Protein AF-A0A443RY17-F1 (afdb_monomer_lite)

pLDDT: mean 75.18, std 18.62, range [28.69, 94.94]

Organism: NCBI:txid299467

Foldseek 3Di:
DDDDDPVNVVVPDDDDDDDDDDDKDKDKDKDKLVNQCPPPVRVLLSDQPNFPCVVVVDGRKHWPIKIWIWIWTQDPVGIDIDIDIDIHIDHPDPPDPPCPDDDDDDDDDDDDD

Sequence (113 aa):
MTHATVHDVMKKMEEKVIPISIPKLKIFSNKKMDSFKHDSDHSWITSQNASFEGITGGPKFHFSNIQIVTSLTIDETGVKFTAVSAAGSGRSNAEGFNADHLTNFCATVVILW

Secondary structure (DSSP, 8-state):
-----HHHHHTTPPP------PPPEEEEEEEEHHHHHT-TTTGGGGSTT---HHHHSSTTEEEEEEEEEEEEEEETTEEEEEEEEEEEEEETT-------S------------

Radius of gyration: 22.69 Å; chains: 1; bounding box: 66×27×49 Å

InterPro domains:
  IPR036186 Serpin superfamily [SSF56574] (1-101)
  IPR042178 Serpin superfamily, domain 1 [G3DSA:3.30.497.10] (24-75)
  IPR042185 Serpin superfamily, domain 2 [G3DSA:2.30.39.10] (2-101)

Structure (mmCIF, N/CA/C/O backbone):
data_AF-A0A443RY17-F1
#
_entry.id   AF-A0A443RY17-F1
#
loop_
_atom_site.group_PDB
_atom_site.id
_atom_site.type_symbol
_atom_site.label_atom_id
_atom_site.label_alt_id
_atom_site.label_comp_id
_atom_site.label_asym_id
_atom_site.label_entity_id
_atom_site.label_seq_id
_atom_site.pdbx_PDB_ins_code
_atom_site.Cartn_x
_atom_site.Cartn_y
_atom_site.Cartn_z
_atom_site.occupancy
_atom_site.B_iso_or_equiv
_atom_site.auth_seq_id
_atom_site.auth_comp_id
_atom_site.auth_asym_id
_atom_site.auth_atom_id
_atom_site.pdbx_PDB_model_num
ATOM 1 N N . MET A 1 1 ? 26.675 5.321 8.598 1.00 42.91 1 MET A N 1
ATOM 2 C CA . MET A 1 1 ? 26.363 5.026 7.183 1.00 42.91 1 MET A CA 1
ATOM 3 C C . MET A 1 1 ? 25.817 6.293 6.554 1.00 42.91 1 MET A C 1
ATOM 5 O O . MET A 1 1 ? 24.861 6.844 7.078 1.00 42.91 1 MET A O 1
ATOM 9 N N . THR A 1 2 ? 26.458 6.810 5.511 1.00 53.06 2 THR A N 1
ATOM 10 C CA . THR A 1 2 ? 25.975 7.972 4.754 1.00 53.06 2 THR A CA 1
ATOM 11 C C . THR A 1 2 ? 24.818 7.527 3.861 1.00 53.06 2 THR A C 1
ATOM 13 O O . THR A 1 2 ? 25.010 6.739 2.939 1.00 53.06 2 THR A O 1
ATOM 16 N N . HIS A 1 3 ? 23.601 7.985 4.156 1.00 61.09 3 HIS A N 1
ATOM 17 C CA . HIS A 1 3 ? 22.442 7.731 3.302 1.00 61.09 3 HIS A CA 1
ATOM 18 C C . HIS A 1 3 ? 22.575 8.577 2.032 1.00 61.09 3 HIS A C 1
ATOM 20 O O . HIS A 1 3 ? 22.345 9.782 2.063 1.00 61.09 3 HIS A O 1
ATOM 26 N N . ALA A 1 4 ? 22.979 7.959 0.921 1.00 73.50 4 ALA A N 1
ATOM 27 C CA . ALA A 1 4 ? 22.832 8.580 -0.389 1.00 73.50 4 ALA A CA 1
ATOM 28 C C . ALA A 1 4 ? 21.342 8.588 -0.745 1.00 73.50 4 ALA A C 1
ATOM 30 O O . ALA A 1 4 ? 20.682 7.548 -0.675 1.00 73.50 4 ALA A O 1
ATOM 31 N N . THR A 1 5 ? 20.800 9.749 -1.101 1.00 83.56 5 THR A N 1
ATOM 32 C CA . THR A 1 5 ? 19.415 9.812 -1.570 1.00 83.56 5 THR A CA 1
ATOM 33 C C . THR A 1 5 ? 19.333 9.235 -2.984 1.00 83.56 5 THR A C 1
ATOM 35 O O . THR A 1 5 ? 20.304 9.285 -3.741 1.00 83.56 5 THR A O 1
ATOM 38 N N . VAL A 1 6 ? 18.169 8.701 -3.372 1.00 82.69 6 VAL A N 1
ATOM 39 C CA . VAL A 1 6 ? 17.931 8.234 -4.755 1.00 82.69 6 VAL A CA 1
ATOM 40 C C . VAL A 1 6 ? 18.281 9.334 -5.765 1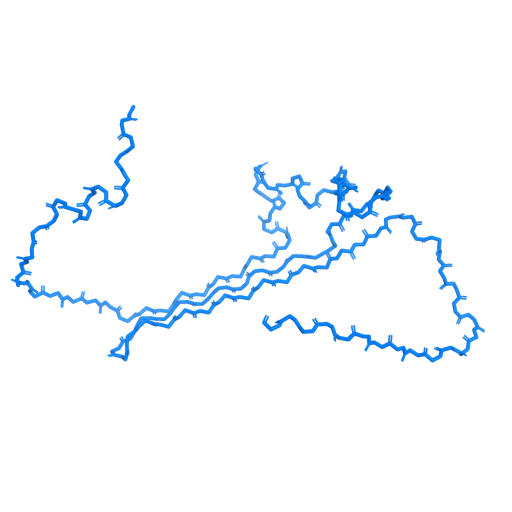.00 82.69 6 VAL A C 1
ATOM 42 O O . VAL A 1 6 ? 18.885 9.064 -6.798 1.00 82.69 6 VAL A O 1
ATOM 45 N N . HIS A 1 7 ? 17.993 10.587 -5.412 1.00 81.31 7 HIS A N 1
ATOM 46 C CA . HIS A 1 7 ? 18.329 11.769 -6.202 1.00 81.31 7 HIS A CA 1
ATOM 47 C C . HIS A 1 7 ? 19.833 11.922 -6.458 1.00 81.31 7 HIS A C 1
ATOM 49 O O . HIS A 1 7 ? 20.249 12.195 -7.583 1.00 81.31 7 HIS A O 1
ATOM 55 N N . ASP A 1 8 ? 20.662 11.713 -5.435 1.00 86.69 8 ASP A N 1
ATOM 56 C CA . ASP A 1 8 ? 22.120 11.839 -5.556 1.00 86.69 8 ASP A CA 1
ATOM 57 C C . ASP A 1 8 ? 22.731 10.726 -6.405 1.00 86.69 8 ASP A C 1
ATOM 59 O O . ASP A 1 8 ? 23.754 10.938 -7.060 1.00 86.69 8 ASP A O 1
ATOM 63 N N .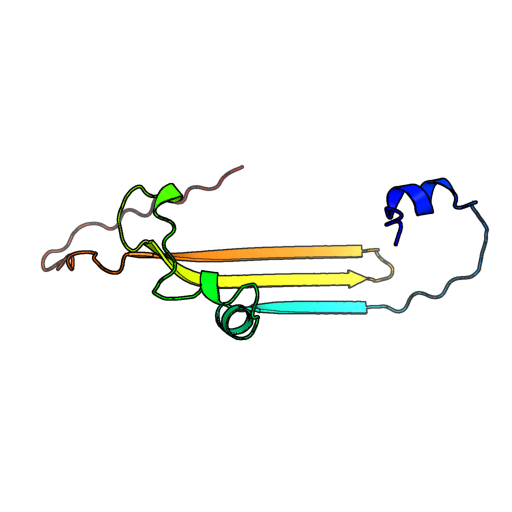 VAL A 1 9 ? 22.109 9.545 -6.396 1.00 85.88 9 VAL A N 1
ATOM 64 C CA . VAL A 1 9 ? 22.489 8.433 -7.270 1.00 85.88 9 VAL A CA 1
ATOM 65 C C . VAL A 1 9 ? 22.115 8.766 -8.710 1.00 85.88 9 VAL A C 1
ATOM 67 O O . VAL A 1 9 ? 22.980 8.699 -9.578 1.00 85.88 9 VAL A O 1
ATOM 70 N N . MET A 1 10 ? 20.879 9.213 -8.957 1.00 85.94 10 MET A N 1
ATOM 71 C CA . MET A 1 10 ? 20.399 9.553 -10.301 1.00 85.94 10 MET A CA 1
ATOM 72 C C . MET A 1 10 ? 21.235 10.645 -10.973 1.00 85.94 10 MET A C 1
ATOM 74 O O . MET A 1 10 ? 21.552 10.528 -12.151 1.00 85.94 10 MET A O 1
ATOM 78 N N . LYS A 1 11 ? 21.662 11.671 -10.227 1.00 87.81 11 LYS A N 1
ATOM 79 C CA . LYS A 1 11 ? 22.522 12.749 -10.751 1.00 87.81 11 LYS A CA 1
ATOM 80 C C . LYS A 1 11 ? 23.880 12.280 -11.272 1.00 87.81 11 LYS A C 1
ATOM 82 O O . LYS A 1 11 ? 24.510 13.001 -12.037 1.00 87.81 11 LYS A O 1
ATOM 87 N N . LYS A 1 12 ? 24.363 11.131 -10.802 1.00 88.19 12 LYS A N 1
ATOM 88 C CA . LYS A 1 12 ? 25.671 10.570 -11.165 1.00 88.19 12 LYS A CA 1
ATOM 89 C C . LYS A 1 12 ? 25.563 9.494 -12.245 1.00 88.19 12 LYS A C 1
ATOM 91 O O . LYS A 1 12 ? 26.579 8.904 -12.596 1.00 88.19 12 LYS A O 1
ATOM 96 N N . MET A 1 13 ? 24.355 9.192 -12.724 1.00 88.69 13 MET A N 1
ATOM 97 C CA . MET A 1 13 ? 24.149 8.196 -13.769 1.00 88.69 13 MET A CA 1
ATOM 98 C C . MET A 1 13 ? 24.415 8.813 -15.140 1.00 88.69 13 MET A C 1
ATOM 100 O O . MET A 1 13 ? 23.914 9.889 -15.455 1.00 88.69 13 MET A O 1
ATOM 104 N N . GLU A 1 14 ? 25.186 8.104 -15.957 1.00 91.31 14 GLU A N 1
ATOM 105 C CA . GLU A 1 14 ? 25.397 8.436 -17.362 1.00 91.31 14 GLU A CA 1
ATOM 106 C C . GLU A 1 14 ? 24.418 7.642 -18.230 1.00 91.31 14 GLU A C 1
ATOM 108 O O . GLU A 1 14 ? 24.137 6.467 -17.968 1.00 91.31 14 GLU A O 1
ATOM 113 N N . GLU A 1 15 ? 23.895 8.278 -19.275 1.00 90.19 15 GLU A N 1
ATOM 114 C CA . GLU A 1 15 ? 23.020 7.607 -20.229 1.00 90.19 15 GLU A CA 1
ATOM 115 C C . GLU A 1 15 ? 23.815 6.617 -21.081 1.00 90.19 15 GLU A C 1
ATOM 117 O O . GLU A 1 15 ? 24.846 6.944 -21.671 1.00 90.19 15 GLU A O 1
ATOM 122 N N . LYS A 1 16 ? 23.315 5.384 -21.173 1.00 92.81 16 LYS A N 1
ATOM 123 C CA . LYS A 1 16 ? 23.916 4.338 -21.997 1.00 92.81 16 LYS A CA 1
ATOM 124 C C . LYS A 1 16 ? 22.838 3.545 -22.714 1.00 92.81 16 LYS A C 1
ATOM 126 O O . LYS A 1 16 ? 21.853 3.127 -22.111 1.00 92.81 16 LYS A O 1
ATOM 131 N N . VAL A 1 17 ? 23.071 3.272 -23.994 1.00 91.62 17 VAL A N 1
ATOM 132 C CA . VAL A 1 17 ? 22.223 2.373 -24.779 1.00 91.62 17 VAL A CA 1
ATOM 133 C C . VAL A 1 17 ? 22.555 0.935 -24.394 1.00 91.62 17 VAL A C 1
ATOM 135 O O . VAL A 1 17 ? 23.654 0.446 -24.662 1.00 91.62 17 VAL A O 1
ATOM 138 N N . ILE A 1 18 ? 21.611 0.264 -23.740 1.00 91.75 18 ILE A N 1
ATOM 139 C CA . ILE A 1 18 ? 21.727 -1.138 -23.338 1.00 91.75 18 ILE A CA 1
ATOM 140 C C . ILE A 1 18 ? 20.450 -1.903 -23.706 1.00 91.75 18 ILE A C 1
ATOM 142 O O . ILE A 1 18 ? 19.353 -1.356 -23.577 1.00 91.75 18 ILE A O 1
ATOM 146 N N . PRO A 1 19 ? 20.559 -3.165 -24.153 1.00 89.12 19 PRO A N 1
ATOM 147 C CA . PRO A 1 19 ? 19.392 -4.017 -24.314 1.00 89.12 19 PRO A CA 1
ATOM 148 C C . PRO A 1 19 ? 18.858 -4.398 -22.928 1.00 89.12 19 PRO A C 1
ATOM 150 O O . PRO A 1 19 ? 19.572 -4.997 -22.124 1.00 89.12 19 PRO A O 1
ATOM 153 N N . ILE A 1 20 ? 17.601 -4.054 -22.651 1.00 89.25 20 ILE A N 1
ATOM 154 C CA . ILE A 1 20 ? 16.911 -4.415 -21.408 1.00 89.25 20 ILE A CA 1
ATOM 155 C C . ILE A 1 20 ? 15.690 -5.274 -21.715 1.00 89.25 20 ILE A C 1
ATOM 157 O O . ILE A 1 20 ? 15.008 -5.074 -22.716 1.00 89.25 20 ILE A O 1
ATOM 161 N N . SER A 1 21 ? 15.405 -6.218 -20.824 1.00 90.75 21 SER A N 1
ATOM 162 C CA . SER A 1 21 ? 14.181 -7.014 -20.847 1.00 90.75 21 SER A CA 1
ATOM 163 C C . SER A 1 21 ? 13.483 -6.845 -19.507 1.00 90.75 21 SER A C 1
ATOM 165 O O . SER A 1 21 ? 13.978 -7.322 -18.486 1.00 90.75 21 SER A O 1
ATOM 167 N N . ILE A 1 22 ? 12.346 -6.152 -19.509 1.00 87.62 22 ILE A N 1
ATOM 168 C CA . ILE A 1 22 ? 11.521 -5.941 -18.317 1.00 87.62 22 ILE A CA 1
ATOM 169 C C . ILE A 1 22 ? 10.320 -6.890 -18.413 1.00 87.62 22 ILE A C 1
ATOM 171 O O . ILE A 1 22 ? 9.581 -6.822 -19.397 1.00 87.62 22 ILE A O 1
ATOM 175 N N . PRO A 1 23 ? 10.106 -7.788 -17.436 1.00 90.19 23 PRO A N 1
ATOM 176 C CA . PRO A 1 23 ? 8.945 -8.664 -17.454 1.00 90.19 23 PRO A CA 1
ATOM 177 C C . PRO A 1 23 ? 7.664 -7.863 -17.218 1.00 90.19 23 PRO A C 1
ATOM 179 O O . PRO A 1 23 ? 7.643 -6.915 -16.429 1.00 90.19 23 PRO A O 1
ATOM 182 N N . LYS A 1 24 ? 6.565 -8.299 -17.841 1.00 93.62 24 LYS A N 1
ATOM 183 C CA . LYS A 1 24 ? 5.240 -7.804 -17.463 1.00 93.62 24 LYS A CA 1
ATOM 184 C C . LYS A 1 24 ? 4.963 -8.192 -16.020 1.00 9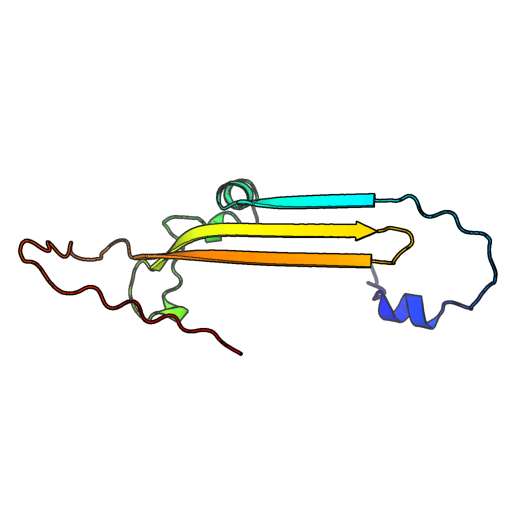3.62 24 LYS A C 1
ATOM 186 O O . LYS A 1 24 ? 5.149 -9.348 -15.636 1.00 93.62 24 LYS A O 1
ATOM 191 N N . LEU A 1 25 ? 4.493 -7.237 -15.235 1.00 93.19 25 LEU A N 1
ATOM 192 C CA . LEU A 1 25 ? 4.286 -7.415 -13.806 1.00 93.19 25 LEU A CA 1
ATOM 193 C C . LEU A 1 25 ? 2.960 -6.791 -13.403 1.00 93.19 25 LEU A C 1
ATOM 195 O O . LEU A 1 25 ? 2.653 -5.667 -13.787 1.00 93.19 25 LEU A O 1
ATOM 199 N N . LYS A 1 26 ? 2.203 -7.500 -12.567 1.00 92.25 26 LYS A N 1
ATOM 200 C CA . LYS A 1 26 ? 1.053 -6.942 -11.863 1.00 92.25 26 LYS A CA 1
ATOM 201 C C . LYS A 1 26 ? 1.202 -7.225 -10.377 1.00 92.25 26 LYS A C 1
ATOM 203 O O . LYS A 1 26 ? 1.152 -8.377 -9.958 1.00 92.25 26 LYS A O 1
ATOM 208 N N . ILE A 1 27 ? 1.383 -6.171 -9.593 1.00 92.38 27 ILE A N 1
ATOM 209 C CA . ILE A 1 27 ? 1.403 -6.232 -8.134 1.00 92.38 27 ILE A CA 1
ATOM 210 C C . ILE A 1 27 ? 0.062 -5.720 -7.633 1.00 92.38 27 ILE A C 1
ATOM 212 O O . ILE A 1 27 ? -0.376 -4.634 -8.006 1.00 92.38 27 ILE A O 1
ATOM 216 N N . PHE A 1 28 ? -0.562 -6.497 -6.757 1.00 93.44 28 PHE A N 1
ATOM 217 C CA . PHE A 1 28 ? -1.736 -6.089 -6.006 1.00 93.44 28 PHE A CA 1
ATOM 218 C C . PHE A 1 28 ? -1.438 -6.249 -4.520 1.00 93.44 28 PHE A C 1
ATOM 220 O O . PHE A 1 28 ? -1.017 -7.319 -4.080 1.00 93.44 28 PHE A O 1
ATOM 227 N N . SER A 1 29 ? -1.650 -5.190 -3.750 1.00 91.50 29 SER A N 1
ATOM 228 C CA . SER A 1 29 ? -1.479 -5.192 -2.303 1.00 91.50 29 SER A CA 1
ATOM 229 C C . SER A 1 29 ? -2.740 -4.650 -1.651 1.00 91.50 29 SER A C 1
ATOM 231 O O . SER A 1 29 ? -3.290 -3.632 -2.063 1.00 91.50 29 SER A O 1
ATOM 233 N N . ASN A 1 30 ? -3.206 -5.354 -0.626 1.00 90.19 30 ASN A N 1
ATOM 234 C CA . ASN A 1 30 ? -4.360 -4.970 0.168 1.00 90.19 30 ASN A CA 1
ATOM 235 C C . ASN A 1 30 ? -3.969 -5.049 1.641 1.00 90.19 30 ASN A C 1
ATOM 237 O O . ASN A 1 30 ? -3.747 -6.139 2.173 1.00 90.19 30 ASN A O 1
ATOM 241 N N . LYS A 1 31 ? -3.855 -3.891 2.284 1.00 88.31 31 LYS A N 1
ATOM 242 C CA . LYS A 1 31 ? -3.575 -3.764 3.711 1.00 88.31 31 LYS A CA 1
ATOM 243 C C . LYS A 1 31 ? -4.869 -3.401 4.417 1.00 88.31 31 LYS A C 1
ATOM 245 O O . LYS A 1 31 ? -5.503 -2.398 4.096 1.00 88.31 31 LYS A O 1
ATOM 250 N N . LYS A 1 32 ? -5.250 -4.235 5.377 1.00 88.56 32 LYS A N 1
ATOM 251 C CA . LYS A 1 32 ? -6.424 -4.033 6.228 1.00 88.56 32 LYS A CA 1
ATOM 252 C C . LYS A 1 32 ? -5.980 -3.644 7.628 1.00 88.56 32 LYS A C 1
ATOM 254 O O . LYS A 1 32 ? -4.820 -3.847 7.973 1.00 88.56 32 LYS A O 1
ATOM 259 N N . MET A 1 33 ? -6.914 -3.173 8.448 1.00 83.62 33 MET A N 1
ATOM 260 C CA . MET A 1 33 ? -6.655 -2.803 9.841 1.00 83.62 33 MET A CA 1
ATOM 261 C C . MET A 1 33 ? -5.874 -3.880 10.620 1.00 83.62 33 MET A C 1
ATOM 263 O O . MET A 1 33 ? -4.918 -3.563 11.318 1.00 83.62 33 MET A O 1
ATOM 267 N N . ASP A 1 34 ? -6.197 -5.162 10.428 1.00 84.19 34 ASP A N 1
ATOM 268 C CA . ASP A 1 34 ? -5.485 -6.264 11.092 1.00 84.19 34 ASP A CA 1
ATOM 269 C C . ASP A 1 34 ? -4.016 -6.391 10.669 1.00 84.19 34 ASP A C 1
ATOM 271 O O . ASP A 1 34 ? -3.176 -6.799 11.466 1.00 84.19 34 ASP A O 1
ATOM 275 N N . SER A 1 35 ? -3.665 -5.979 9.447 1.00 83.31 35 SER A N 1
ATOM 276 C CA . SER A 1 35 ? -2.270 -5.955 8.995 1.00 83.31 35 SER A CA 1
ATOM 277 C C . SER A 1 35 ? -1.412 -4.984 9.807 1.00 83.31 35 SER A C 1
ATOM 279 O O . SER A 1 35 ? -0.216 -5.215 9.929 1.00 83.31 35 SER A O 1
ATOM 281 N N . PHE A 1 36 ? -2.009 -3.932 10.371 1.00 82.06 36 PHE A N 1
ATOM 282 C CA . PHE A 1 36 ? -1.303 -2.966 11.215 1.00 82.06 36 PHE A CA 1
ATOM 283 C C . PHE A 1 36 ? -1.177 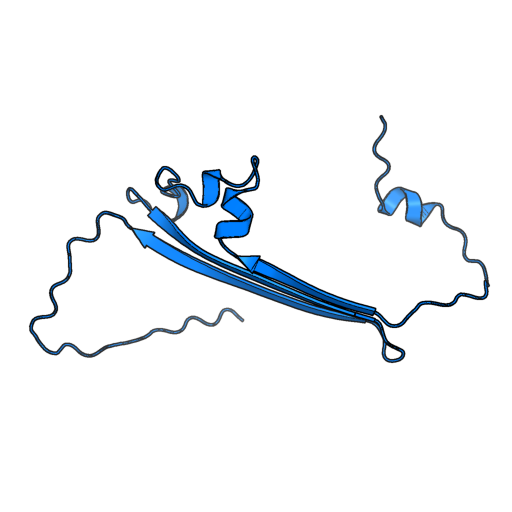-3.448 12.662 1.00 82.06 36 PHE A C 1
ATOM 285 O O . PHE A 1 36 ? -0.221 -3.087 13.333 1.00 82.06 36 PHE A O 1
ATOM 292 N N . LYS A 1 37 ? -2.083 -4.314 13.141 1.00 80.56 37 LYS A N 1
ATOM 293 C CA . LYS A 1 37 ? -2.002 -4.899 14.494 1.00 80.56 37 LYS A CA 1
ATOM 294 C C . LYS A 1 37 ? -0.770 -5.781 14.687 1.00 80.56 37 LYS A C 1
ATOM 296 O O . LYS A 1 37 ? -0.255 -5.874 15.795 1.00 80.56 37 LYS A O 1
ATOM 301 N N . HIS A 1 38 ? -0.329 -6.445 13.621 1.00 80.62 38 HIS A N 1
ATOM 302 C CA . HIS A 1 38 ? 0.838 -7.331 13.636 1.00 80.62 38 HIS A CA 1
ATOM 303 C C . HIS A 1 38 ? 2.166 -6.601 13.403 1.00 80.62 38 HIS A C 1
ATOM 305 O O . HIS A 1 38 ? 3.223 -7.220 13.483 1.00 80.62 38 HIS A O 1
ATOM 311 N N . ASP A 1 39 ? 2.112 -5.305 13.111 1.00 82.25 39 ASP A N 1
ATOM 312 C CA . ASP A 1 39 ? 3.272 -4.453 12.900 1.00 82.25 39 ASP A CA 1
ATOM 313 C C . ASP A 1 39 ? 3.559 -3.693 14.203 1.00 82.25 39 ASP A C 1
ATOM 315 O O . ASP A 1 39 ? 2.702 -2.959 14.700 1.00 82.25 39 ASP A O 1
ATOM 319 N N . SER A 1 40 ? 4.742 -3.893 14.793 1.00 80.00 40 SER A N 1
ATOM 320 C CA . SER A 1 40 ? 5.105 -3.283 16.081 1.00 80.00 40 SER A CA 1
ATOM 321 C C . SER A 1 40 ? 4.997 -1.763 16.053 1.00 80.00 40 SER A C 1
ATOM 323 O O . SER A 1 40 ? 4.568 -1.162 17.039 1.00 80.00 40 SER A O 1
ATOM 325 N N . ASP A 1 41 ? 5.307 -1.161 14.910 1.00 82.06 41 ASP A N 1
ATOM 326 C CA . ASP A 1 41 ? 5.430 0.283 14.756 1.00 82.06 41 ASP A CA 1
ATOM 327 C C . ASP A 1 41 ? 4.060 0.932 14.506 1.00 82.06 41 ASP A C 1
ATOM 329 O O . ASP A 1 41 ? 3.857 2.111 14.800 1.00 82.06 41 ASP A O 1
ATOM 333 N N . HIS A 1 42 ? 3.091 0.152 14.013 1.00 80.94 42 HIS A N 1
ATOM 334 C CA . HIS A 1 42 ? 1.765 0.634 13.612 1.00 80.94 42 HIS A CA 1
ATOM 335 C C . HIS A 1 42 ? 0.607 0.065 14.443 1.00 80.94 42 HIS A C 1
ATOM 337 O O . HIS A 1 42 ? -0.524 0.549 14.330 1.00 80.94 42 HIS A O 1
ATOM 343 N N . SER A 1 43 ? 0.866 -0.911 15.316 1.00 80.81 43 SER A N 1
ATOM 344 C CA . SER A 1 43 ? -0.151 -1.564 16.153 1.00 80.81 43 SER A CA 1
ATOM 345 C C . SER A 1 43 ? -0.948 -0.572 17.004 1.00 80.81 43 SER A C 1
ATOM 347 O O . SER A 1 43 ? -2.167 -0.716 17.151 1.00 80.81 43 SER A O 1
ATOM 349 N N . TRP A 1 44 ? -0.289 0.490 17.481 1.00 80.44 44 TRP A N 1
ATOM 350 C CA . TRP A 1 44 ? -0.899 1.541 18.291 1.00 80.44 44 TRP A CA 1
ATOM 351 C C . TRP A 1 44 ? -2.031 2.273 17.566 1.00 80.44 44 TRP A C 1
ATOM 353 O O . TRP A 1 44 ? -3.000 2.629 18.221 1.00 80.44 44 TRP A O 1
ATOM 363 N N . ILE A 1 45 ? -1.971 2.443 16.239 1.00 76.69 45 ILE A N 1
ATOM 364 C CA . ILE A 1 45 ? -2.978 3.189 15.452 1.00 76.69 45 ILE A CA 1
ATOM 365 C C . ILE A 1 45 ? -4.346 2.504 15.520 1.00 76.69 45 ILE A C 1
ATOM 367 O O . ILE A 1 45 ? -5.392 3.150 15.480 1.00 76.69 45 ILE A O 1
ATOM 371 N N . THR A 1 46 ? -4.325 1.178 15.629 1.00 76.81 46 THR A N 1
ATOM 372 C CA . THR A 1 46 ? -5.516 0.320 15.642 1.00 76.81 46 THR A CA 1
ATOM 373 C C . THR A 1 46 ? -5.920 -0.124 17.048 1.00 76.81 46 THR A C 1
ATOM 375 O O . THR A 1 46 ? -6.840 -0.928 17.210 1.00 76.81 46 THR A O 1
ATOM 378 N N . SER A 1 47 ? -5.219 0.375 18.069 1.00 75.88 47 SER A N 1
ATOM 379 C CA . SER A 1 47 ? -5.487 0.075 19.470 1.00 75.88 47 SER A CA 1
ATOM 380 C C . SER A 1 47 ? -6.721 0.824 19.967 1.00 75.88 47 SER A C 1
ATOM 382 O O . SER A 1 47 ? -6.966 1.968 19.598 1.00 75.88 47 SER A O 1
ATOM 384 N N . GLN A 1 48 ? -7.458 0.216 20.896 1.00 70.31 48 GLN A N 1
ATOM 385 C CA . GLN A 1 48 ? -8.548 0.892 21.610 1.00 70.31 48 GLN A CA 1
ATOM 386 C C . GLN A 1 48 ? -8.053 2.035 22.509 1.00 70.31 48 GLN A C 1
ATOM 388 O O . GLN A 1 48 ? -8.837 2.903 22.886 1.00 70.31 48 GLN A O 1
ATOM 393 N N . ASN A 1 49 ? -6.756 2.041 22.831 1.00 72.25 49 ASN A N 1
ATOM 394 C CA . ASN A 1 49 ? -6.102 3.101 23.597 1.00 72.25 49 ASN A CA 1
ATOM 395 C C . ASN A 1 49 ? -5.550 4.217 22.695 1.00 72.25 49 ASN A C 1
ATOM 397 O O . ASN A 1 49 ? -4.993 5.188 23.206 1.00 72.25 49 ASN A O 1
ATOM 401 N N . ALA A 1 50 ? -5.669 4.085 21.369 1.00 71.31 50 ALA A N 1
ATOM 402 C CA . ALA A 1 50 ? -5.327 5.156 20.448 1.00 71.31 50 ALA A CA 1
ATOM 403 C C . ALA A 1 50 ? -6.314 6.306 20.647 1.00 71.31 50 ALA A C 1
ATOM 405 O O . ALA A 1 50 ? -7.524 6.119 20.522 1.00 71.31 50 ALA A O 1
ATOM 406 N N . SER A 1 51 ? -5.798 7.494 20.945 1.00 72.31 51 SER A N 1
ATOM 407 C CA . SER A 1 51 ? -6.606 8.706 20.984 1.00 72.31 51 SER A CA 1
ATOM 408 C C . SER A 1 51 ? -6.122 9.664 19.909 1.00 72.31 51 SER A C 1
ATOM 410 O O . SER A 1 51 ? -4.978 10.117 19.943 1.00 72.31 51 SER A O 1
ATOM 412 N N . PHE A 1 52 ? -7.005 9.993 18.963 1.00 77.00 52 PHE A N 1
ATOM 413 C CA . PHE A 1 52 ? -6.780 11.083 18.007 1.00 77.00 52 PHE A CA 1
ATOM 414 C C . PHE A 1 52 ? -7.645 12.301 18.350 1.00 77.00 52 PHE A C 1
ATOM 416 O O . PHE A 1 52 ? -8.239 12.948 17.485 1.00 77.00 52 PHE A O 1
ATOM 423 N N . GLU A 1 53 ? -7.716 12.622 19.644 1.00 73.81 53 GLU A N 1
ATOM 424 C CA . GLU A 1 53 ? -8.395 13.805 20.184 1.00 73.81 53 GLU A CA 1
ATOM 425 C C . GLU A 1 53 ? -7.961 15.110 19.504 1.00 73.81 53 GLU A C 1
ATOM 427 O O . GLU A 1 53 ? -8.795 15.988 19.310 1.00 73.81 53 GLU A O 1
ATOM 432 N N . GLY A 1 54 ? -6.713 15.214 19.037 1.00 73.25 54 GLY A N 1
ATOM 433 C CA . GLY A 1 54 ? -6.231 16.380 18.285 1.00 73.25 54 GLY A CA 1
ATOM 434 C C . GLY A 1 54 ? -6.969 16.649 16.964 1.00 73.25 54 GLY A C 1
ATOM 435 O O . GLY A 1 54 ? -6.904 17.761 16.454 1.00 73.25 54 GLY A O 1
ATOM 436 N N . ILE A 1 55 ? -7.691 15.663 16.418 1.00 75.69 55 ILE A N 1
ATOM 437 C CA . ILE A 1 55 ? -8.464 15.806 15.174 1.00 75.69 55 ILE A CA 1
ATOM 438 C C . ILE A 1 55 ? -9.892 16.279 15.460 1.00 75.69 55 ILE A C 1
ATOM 440 O O . ILE A 1 55 ? -10.459 17.046 14.688 1.00 75.69 55 ILE A O 1
ATOM 444 N N . THR A 1 56 ? -10.502 15.802 16.548 1.00 70.31 56 THR A N 1
ATOM 445 C CA . THR A 1 56 ? -11.951 15.967 16.770 1.00 70.31 56 THR A CA 1
ATOM 446 C C . THR A 1 56 ? -12.321 16.607 18.114 1.00 70.31 56 THR A C 1
ATOM 448 O O . THR A 1 56 ? -13.507 16.767 18.403 1.00 70.31 56 THR A O 1
ATOM 451 N N . GLY A 1 57 ? -11.339 16.975 18.942 1.00 66.25 57 GLY A N 1
ATOM 452 C CA . GLY A 1 57 ? -11.510 17.716 20.198 1.00 66.25 57 GLY A CA 1
ATOM 453 C C . GLY A 1 57 ? -12.304 16.992 21.290 1.00 66.25 57 GLY A C 1
ATOM 454 O O . GLY A 1 57 ? -12.751 17.635 22.234 1.00 66.25 57 GLY A O 1
ATOM 455 N N . GLY A 1 58 ? -12.536 15.681 21.161 1.00 68.38 58 GLY A N 1
ATOM 456 C CA . GLY A 1 58 ? -13.371 14.909 22.084 1.00 68.38 58 GLY A CA 1
ATOM 457 C C . GLY A 1 58 ? -12.828 13.501 22.334 1.00 68.38 58 GLY A C 1
ATOM 458 O O . GLY A 1 58 ? -12.171 12.940 21.453 1.00 68.38 58 GLY A O 1
ATOM 459 N N . PRO A 1 59 ? -13.102 12.926 23.519 1.00 70.62 59 PRO A N 1
ATOM 460 C CA . PRO A 1 59 ? -12.406 11.745 24.010 1.00 70.62 59 PRO A CA 1
ATOM 461 C C . PRO A 1 59 ? -12.733 10.478 23.216 1.00 70.62 59 PRO A C 1
ATOM 463 O O . PRO A 1 59 ? -13.834 10.320 22.679 1.00 70.62 59 PRO A O 1
ATOM 466 N N . LYS A 1 60 ? -11.785 9.531 23.217 1.00 72.44 60 LYS A N 1
ATOM 467 C CA . LYS A 1 60 ? -11.943 8.161 22.679 1.00 72.44 60 LYS A CA 1
ATOM 468 C C . LYS A 1 60 ? -12.258 8.079 21.177 1.00 72.44 60 LYS A C 1
ATOM 470 O O . LYS A 1 60 ? -12.944 7.152 20.727 1.00 72.44 60 LYS A O 1
ATOM 475 N N . PHE A 1 61 ? -11.781 9.042 20.393 1.00 76.06 61 PHE A N 1
ATOM 476 C CA . PHE A 1 61 ? -11.815 8.934 18.938 1.00 76.06 61 PHE A CA 1
ATOM 477 C C . PHE A 1 61 ? -10.757 7.934 18.465 1.00 76.06 61 PHE A C 1
ATOM 479 O O . PHE A 1 61 ? -9.573 8.105 18.759 1.00 76.06 61 PHE A O 1
ATOM 486 N N . HIS A 1 62 ? -11.191 6.924 17.715 1.00 78.06 62 HIS A N 1
ATOM 487 C CA . HIS A 1 62 ? -10.346 5.850 17.198 1.00 78.06 62 HIS A CA 1
ATOM 488 C C . HIS A 1 62 ? -10.715 5.507 15.748 1.00 78.06 62 HIS A C 1
ATOM 490 O O . HIS A 1 62 ? -11.825 5.789 15.284 1.00 78.06 62 HIS A O 1
ATOM 496 N N . PHE A 1 63 ? -9.792 4.865 15.031 1.00 80.38 63 PHE A N 1
ATOM 497 C CA . PHE A 1 63 ? -10.091 4.266 13.731 1.00 80.38 63 PHE A CA 1
ATOM 498 C C . PHE A 1 63 ? -10.793 2.921 13.925 1.00 80.38 63 PHE A C 1
ATOM 500 O O . PHE A 1 63 ? -10.299 2.050 14.638 1.00 80.38 63 PHE A O 1
ATOM 507 N N . SER A 1 64 ? -11.956 2.758 13.298 1.00 79.62 64 SER A N 1
ATOM 508 C CA . SER A 1 64 ? -12.758 1.530 13.343 1.00 79.62 64 SER A CA 1
ATOM 509 C C . SER A 1 64 ? -12.462 0.598 12.170 1.00 79.62 64 SER A C 1
ATOM 511 O O . SER A 1 64 ? -12.627 -0.616 12.285 1.00 79.62 64 SER A O 1
ATOM 513 N N . ASN A 1 65 ? -12.014 1.151 11.040 1.00 81.69 65 ASN A N 1
ATOM 514 C CA . ASN A 1 65 ? -11.591 0.388 9.874 1.00 81.69 65 ASN A CA 1
ATOM 515 C C . ASN A 1 65 ? -10.523 1.162 9.098 1.00 81.69 65 ASN A C 1
ATOM 517 O O . ASN A 1 65 ? -10.582 2.385 9.010 1.00 81.69 65 ASN A O 1
ATOM 521 N N . ILE A 1 66 ? -9.572 0.449 8.504 1.00 83.25 66 ILE A N 1
ATOM 522 C CA . ILE A 1 66 ? -8.551 0.999 7.612 1.00 83.25 66 ILE A CA 1
ATOM 523 C C . ILE A 1 66 ? -8.382 0.011 6.466 1.00 83.25 66 ILE A C 1
ATOM 525 O O . ILE A 1 66 ? -8.160 -1.183 6.693 1.00 83.25 66 ILE A O 1
ATOM 529 N N . GLN A 1 67 ? -8.457 0.513 5.239 1.00 87.62 67 GLN A N 1
ATOM 530 C CA . GLN A 1 67 ? -8.203 -0.259 4.037 1.00 87.62 67 GLN A CA 1
ATOM 531 C C . GLN A 1 67 ? -7.350 0.547 3.063 1.00 87.62 67 GLN A C 1
ATOM 533 O O . GLN A 1 67 ? -7.722 1.645 2.656 1.00 87.62 67 GLN A O 1
ATOM 538 N N . ILE A 1 68 ? -6.218 -0.029 2.670 1.00 88.44 68 ILE A N 1
ATOM 539 C CA . ILE A 1 68 ? -5.324 0.515 1.653 1.00 88.44 68 ILE A CA 1
ATOM 540 C C . ILE A 1 68 ? -5.170 -0.541 0.570 1.00 88.44 68 ILE A C 1
ATOM 542 O O . ILE A 1 68 ? -4.650 -1.630 0.816 1.00 88.44 68 ILE A O 1
ATOM 546 N N . VAL A 1 69 ? -5.620 -0.217 -0.634 1.00 90.19 69 VAL A N 1
ATOM 547 C CA . VAL A 1 69 ? -5.495 -1.064 -1.815 1.00 90.19 69 VAL A CA 1
ATOM 548 C C . VAL A 1 69 ? -4.568 -0.374 -2.798 1.00 90.19 69 VAL A C 1
ATOM 550 O O . VAL A 1 69 ? -4.834 0.750 -3.214 1.00 90.19 69 VAL A O 1
ATOM 553 N N . THR A 1 70 ? -3.495 -1.048 -3.192 1.00 92.94 70 THR A N 1
ATOM 554 C CA . THR A 1 70 ? -2.581 -0.573 -4.228 1.00 92.94 70 THR A CA 1
ATOM 555 C C . THR A 1 70 ? -2.463 -1.596 -5.349 1.00 92.94 70 THR A C 1
ATOM 557 O O . THR A 1 70 ? -2.424 -2.808 -5.128 1.00 92.94 70 THR A O 1
ATOM 560 N N . SER A 1 71 ? -2.427 -1.097 -6.578 1.00 92.62 71 SER A N 1
ATOM 561 C CA . SER A 1 71 ? -2.259 -1.876 -7.797 1.00 92.62 71 SER A CA 1
ATOM 562 C C . SER A 1 71 ? -1.207 -1.204 -8.666 1.00 92.62 71 SER A C 1
ATOM 564 O O . SER A 1 71 ? -1.333 -0.028 -9.000 1.00 92.62 71 SER A O 1
ATOM 566 N N . LEU A 1 72 ? -0.189 -1.963 -9.054 1.00 94.38 72 LEU A N 1
ATOM 567 C CA . LEU A 1 72 ? 0.843 -1.557 -10.000 1.00 94.38 72 LEU A CA 1
ATOM 568 C C . LEU A 1 72 ? 0.837 -2.549 -11.157 1.00 94.38 72 LEU A C 1
ATOM 570 O O . LEU A 1 72 ? 0.897 -3.756 -10.939 1.00 94.38 72 LEU A O 1
ATOM 574 N N . THR A 1 73 ? 0.751 -2.053 -12.383 1.00 94.94 73 THR A N 1
ATOM 575 C CA . THR A 1 73 ? 0.862 -2.858 -13.602 1.00 94.94 73 THR A CA 1
ATOM 576 C C . THR A 1 73 ? 1.946 -2.269 -14.489 1.00 94.94 73 THR A C 1
ATOM 578 O O . THR A 1 73 ? 1.966 -1.062 -14.712 1.00 94.94 73 THR A O 1
ATOM 581 N N . ILE A 1 74 ? 2.836 -3.127 -14.972 1.00 94.69 74 ILE A N 1
ATOM 582 C CA . ILE A 1 74 ? 3.878 -2.818 -15.947 1.00 94.69 74 ILE A CA 1
ATOM 583 C C . ILE A 1 74 ? 3.611 -3.715 -17.153 1.00 94.69 74 ILE A C 1
ATOM 585 O O . ILE A 1 74 ? 3.646 -4.943 -17.033 1.00 94.69 74 ILE A O 1
ATOM 589 N N . ASP A 1 75 ? 3.306 -3.100 -18.286 1.00 93.12 75 ASP A N 1
ATOM 590 C CA . ASP A 1 75 ? 3.064 -3.758 -19.569 1.00 93.12 75 ASP A CA 1
ATOM 591 C C . ASP A 1 75 ? 3.694 -2.940 -20.714 1.00 93.12 75 ASP A C 1
ATOM 593 O O . ASP A 1 75 ? 4.376 -1.942 -20.479 1.00 93.12 75 ASP A O 1
ATOM 597 N N . GLU A 1 76 ? 3.497 -3.355 -21.967 1.00 92.56 76 GLU A N 1
ATOM 598 C CA . GLU A 1 76 ? 4.032 -2.637 -23.134 1.00 92.56 76 GLU A CA 1
ATOM 599 C C . GLU A 1 76 ? 3.407 -1.256 -23.351 1.00 92.56 76 GLU A C 1
ATOM 601 O O . GLU A 1 76 ? 3.984 -0.427 -24.050 1.00 92.56 76 GLU A O 1
ATOM 606 N N . THR A 1 77 ? 2.235 -0.998 -22.767 1.00 90.62 77 THR A N 1
ATOM 607 C CA . THR A 1 77 ? 1.580 0.317 -22.811 1.00 90.62 77 THR A CA 1
ATOM 608 C C . THR A 1 77 ? 2.141 1.273 -21.760 1.00 90.62 77 THR A C 1
ATOM 610 O O . THR A 1 77 ? 1.843 2.466 -21.801 1.00 90.62 77 THR A O 1
ATOM 613 N N . GLY A 1 78 ? 2.974 0.771 -20.843 1.00 88.88 78 GLY A N 1
ATOM 614 C CA . GLY A 1 78 ? 3.682 1.544 -19.835 1.00 88.88 78 GLY A CA 1
ATOM 615 C C . GLY A 1 78 ? 3.360 1.094 -18.412 1.00 88.88 78 GLY A C 1
ATOM 616 O O . GLY A 1 78 ? 3.126 -0.083 -18.131 1.00 88.88 78 GLY A O 1
ATOM 617 N N . VAL A 1 79 ?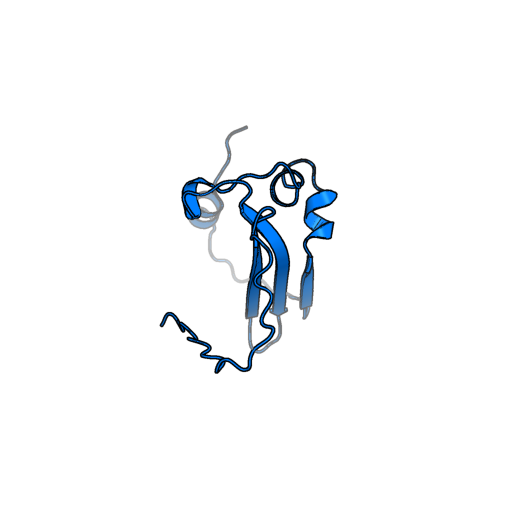 3.381 2.055 -17.488 1.00 92.00 79 VAL A N 1
ATOM 618 C CA . VAL A 1 79 ? 3.156 1.820 -16.058 1.00 92.00 79 VAL A CA 1
ATOM 619 C C . VAL A 1 79 ? 1.808 2.399 -15.648 1.00 92.00 79 VAL A C 1
ATOM 621 O O . VAL A 1 79 ? 1.547 3.585 -15.840 1.00 92.00 79 VAL A O 1
ATOM 624 N N . LYS A 1 80 ? 0.959 1.571 -15.038 1.00 92.06 80 LYS A N 1
ATOM 625 C CA . LYS A 1 80 ? -0.320 1.983 -14.450 1.00 92.06 80 LYS A CA 1
ATOM 626 C C . LYS A 1 80 ? -0.270 1.778 -12.949 1.00 92.06 80 LYS A C 1
ATOM 628 O O . LYS A 1 80 ? 0.011 0.675 -12.478 1.00 92.06 80 LYS A O 1
ATOM 633 N N . PHE A 1 81 ? -0.576 2.832 -12.207 1.00 91.62 81 PHE A N 1
ATOM 634 C CA . PHE A 1 81 ? -0.622 2.808 -10.754 1.00 91.62 81 PHE A CA 1
ATOM 635 C C . PHE A 1 81 ? -1.985 3.284 -10.261 1.00 91.62 81 PHE A C 1
ATOM 637 O O . PHE A 1 81 ? -2.528 4.276 -10.743 1.00 91.62 81 PHE A O 1
ATOM 644 N N . THR A 1 82 ? -2.542 2.570 -9.291 1.00 89.94 82 THR A N 1
ATOM 645 C CA . THR A 1 82 ? -3.779 2.950 -8.611 1.00 89.94 82 THR A CA 1
ATOM 646 C C . THR A 1 82 ? -3.618 2.683 -7.128 1.00 89.94 82 THR A C 1
ATOM 648 O O . THR A 1 82 ? -3.219 1.587 -6.734 1.00 89.94 82 THR A O 1
ATOM 651 N N . ALA A 1 83 ? -3.949 3.675 -6.309 1.00 89.25 83 ALA A N 1
ATOM 652 C CA . ALA A 1 83 ? -3.988 3.555 -4.863 1.00 89.25 83 ALA A CA 1
ATOM 653 C C . ALA A 1 83 ? -5.318 4.103 -4.352 1.00 89.25 83 ALA A C 1
ATOM 655 O O . ALA A 1 83 ? -5.732 5.194 -4.737 1.00 89.25 83 ALA A O 1
ATOM 656 N N . VAL A 1 84 ? -5.980 3.335 -3.495 1.00 87.56 84 VAL A N 1
ATOM 657 C CA . VAL A 1 84 ? -7.203 3.735 -2.804 1.00 87.56 84 VAL A CA 1
ATOM 658 C C . VAL A 1 84 ? -6.989 3.497 -1.322 1.00 87.56 84 VAL A C 1
ATOM 660 O O . VAL A 1 84 ? -6.673 2.381 -0.910 1.00 87.56 84 VAL A O 1
ATOM 663 N N . SER A 1 85 ? -7.187 4.545 -0.533 1.00 87.31 85 SER A N 1
ATOM 664 C CA . SER A 1 85 ? -7.113 4.495 0.922 1.00 87.31 85 SER A CA 1
ATOM 665 C C . SER A 1 85 ? -8.435 4.976 1.493 1.00 87.31 85 SER A C 1
ATOM 667 O O . SER A 1 85 ? -8.919 6.044 1.126 1.00 87.31 85 SER A O 1
ATOM 669 N N . ALA A 1 86 ? -9.015 4.192 2.392 1.00 84.12 86 ALA A N 1
ATOM 670 C CA . ALA A 1 86 ? -10.230 4.540 3.108 1.00 84.12 86 ALA A CA 1
ATOM 671 C C . ALA A 1 86 ? -10.067 4.191 4.586 1.00 84.12 86 ALA A C 1
ATOM 673 O O . ALA A 1 86 ? -9.483 3.161 4.934 1.00 84.12 86 ALA A O 1
ATOM 674 N N . ALA A 1 87 ? -10.603 5.044 5.452 1.00 83.12 87 ALA A N 1
ATOM 675 C CA . ALA A 1 87 ? -10.640 4.801 6.882 1.00 83.12 87 ALA A CA 1
ATOM 676 C C . ALA A 1 87 ? -12.020 5.156 7.438 1.00 83.12 87 ALA A C 1
ATOM 678 O O . ALA A 1 87 ? -12.588 6.195 7.108 1.00 83.12 87 ALA A O 1
ATOM 679 N N . GLY A 1 88 ? -12.546 4.272 8.278 1.00 81.88 88 GLY A N 1
ATOM 680 C CA . GLY A 1 88 ? -13.691 4.541 9.133 1.00 81.88 88 GLY A CA 1
ATOM 681 C C . GLY A 1 88 ? -13.201 4.961 10.511 1.00 81.88 88 GLY A C 1
ATOM 682 O O . GLY A 1 88 ? -12.208 4.427 11.013 1.00 81.88 88 GLY A O 1
ATOM 683 N N . SER A 1 89 ? -13.896 5.903 11.133 1.00 79.25 89 SER A N 1
ATOM 684 C CA . SER A 1 89 ? -13.626 6.332 12.501 1.00 79.25 89 SER A CA 1
ATOM 685 C C . SER A 1 89 ? -14.882 6.246 13.359 1.00 79.25 89 SER A C 1
ATOM 687 O O . SER A 1 89 ? -16.006 6.221 12.855 1.00 79.25 89 SER A O 1
ATOM 689 N N . GLY A 1 90 ? -14.682 6.146 14.669 1.00 75.44 90 GLY A N 1
ATOM 690 C CA . GLY A 1 90 ? -15.752 6.058 15.651 1.00 75.44 90 GLY A CA 1
ATOM 691 C C . GLY A 1 90 ? -15.357 6.692 16.980 1.00 75.44 90 GLY A C 1
ATOM 692 O O . GLY A 1 90 ? -14.197 7.040 17.213 1.00 75.44 90 GLY A O 1
ATOM 693 N N . ARG A 1 91 ? -16.343 6.846 17.866 1.00 73.94 91 ARG A N 1
ATOM 694 C CA . ARG A 1 91 ? -16.148 7.298 19.249 1.00 73.94 91 ARG A CA 1
ATOM 695 C C . ARG A 1 91 ? -16.763 6.289 20.202 1.00 73.94 91 ARG A C 1
ATOM 697 O O . ARG A 1 91 ? -17.937 5.960 20.075 1.00 73.94 91 ARG A O 1
ATOM 704 N N . SER A 1 92 ? -15.993 5.843 21.189 1.00 62.41 92 SER A N 1
ATOM 705 C CA . SER A 1 92 ? -16.405 4.779 22.121 1.00 62.41 92 SER A CA 1
ATOM 706 C C . SER A 1 92 ? -17.424 5.226 23.186 1.00 62.41 92 SER A C 1
ATOM 708 O O . SER A 1 92 ? -17.746 4.449 24.075 1.00 62.41 92 SER A O 1
ATOM 710 N N . ASN A 1 93 ? -17.905 6.474 23.113 1.00 56.88 93 ASN A N 1
ATOM 711 C CA . ASN A 1 93 ? -18.831 7.111 24.058 1.00 56.88 93 ASN A CA 1
ATOM 712 C C . ASN A 1 93 ? -19.955 7.889 23.334 1.00 56.88 93 ASN A C 1
ATOM 714 O O . ASN A 1 93 ? -20.470 8.865 23.872 1.00 56.88 93 ASN A O 1
ATOM 718 N N . ALA A 1 94 ? -20.324 7.516 22.103 1.00 50.81 94 ALA A N 1
ATOM 719 C CA . ALA A 1 94 ? -21.570 8.033 21.543 1.00 50.81 94 ALA A CA 1
ATOM 720 C C . ALA A 1 94 ? -22.717 7.491 22.409 1.00 50.81 94 ALA A C 1
ATOM 722 O O . ALA A 1 94 ? -23.007 6.296 22.350 1.00 50.81 94 ALA A O 1
ATOM 723 N N . GLU A 1 95 ? -23.306 8.334 23.265 1.00 50.78 95 GLU A N 1
ATOM 724 C CA . GLU A 1 95 ? -24.595 8.035 23.887 1.00 50.78 95 GLU A CA 1
ATOM 725 C C . GLU A 1 95 ? -25.513 7.543 22.769 1.00 50.78 95 GLU A C 1
ATOM 727 O O . GLU A 1 95 ? -25.634 8.198 21.731 1.00 50.78 95 GLU A O 1
ATOM 732 N N . GLY A 1 96 ? -26.032 6.323 22.917 1.00 46.09 96 GLY A N 1
ATOM 733 C CA . GLY A 1 96 ? -26.807 5.683 21.867 1.00 46.09 96 GLY A CA 1
ATOM 734 C C . GLY A 1 96 ? -27.953 6.600 21.464 1.00 46.09 96 GLY A C 1
ATOM 735 O O . GLY A 1 96 ? -28.855 6.850 22.258 1.00 46.09 96 GLY A O 1
ATOM 736 N N . PHE A 1 97 ? -27.920 7.113 20.236 1.00 50.31 97 PHE A N 1
ATOM 737 C CA . PHE A 1 97 ? -29.079 7.775 19.667 1.00 50.31 97 PHE A CA 1
ATOM 738 C C . PHE A 1 97 ? -30.101 6.684 19.349 1.00 50.31 97 PHE A C 1
ATOM 740 O O . PHE A 1 97 ? -29.988 5.984 18.342 1.00 50.31 97 PHE A O 1
ATOM 747 N N . ASN A 1 98 ? -31.056 6.491 20.257 1.00 49.12 98 ASN A N 1
ATOM 748 C CA . ASN A 1 98 ? -32.197 5.628 20.015 1.00 49.12 98 ASN A CA 1
ATOM 749 C C . ASN A 1 98 ? -33.204 6.385 19.139 1.00 49.12 98 ASN A C 1
ATOM 751 O O . ASN A 1 98 ? -33.950 7.239 19.619 1.00 49.12 98 ASN A O 1
ATOM 755 N N . ALA A 1 99 ? -33.186 6.101 17.840 1.00 46.81 99 ALA A N 1
ATOM 756 C CA . ALA A 1 99 ? -34.107 6.674 16.869 1.00 46.81 99 ALA A CA 1
ATOM 757 C C . ALA A 1 99 ? -35.461 5.938 16.901 1.00 46.81 99 ALA A C 1
ATOM 759 O O . ALA A 1 99 ? -35.868 5.340 15.908 1.00 46.81 99 ALA A O 1
ATOM 760 N N . ASP A 1 100 ? -36.183 5.998 18.024 1.00 47.62 100 ASP A N 1
ATOM 761 C CA . ASP A 1 100 ? -37.535 5.417 18.162 1.00 47.62 100 ASP A CA 1
ATOM 762 C C . ASP A 1 100 ? -38.618 6.216 17.396 1.00 47.62 100 ASP A C 1
ATOM 764 O O . ASP A 1 100 ? -39.818 6.062 17.620 1.00 47.62 100 ASP A O 1
ATOM 768 N N . HIS A 1 101 ? -38.220 7.119 16.497 1.00 47.56 101 HIS A N 1
ATOM 769 C CA . HIS A 1 101 ? -39.120 7.913 15.668 1.00 47.56 101 HIS A CA 1
ATOM 770 C C . HIS A 1 101 ? -38.463 8.252 14.322 1.00 47.56 101 HIS A C 1
ATOM 772 O O . HIS A 1 101 ? -37.330 8.734 14.260 1.00 47.56 101 HIS A O 1
ATOM 778 N N . LEU A 1 102 ? -39.206 7.991 13.235 1.00 46.09 102 LEU A N 1
ATOM 779 C CA . LEU A 1 102 ? -38.816 8.247 11.844 1.00 46.09 102 LEU A CA 1
ATOM 780 C C . LEU A 1 102 ? -38.254 9.664 11.686 1.00 46.09 102 LEU A C 1
ATOM 782 O O . LEU A 1 102 ? -38.991 10.644 11.776 1.00 46.09 102 LEU A O 1
ATOM 786 N N . THR A 1 103 ? -36.959 9.776 11.403 1.00 46.56 103 THR A N 1
ATOM 787 C CA . THR A 1 103 ? -36.328 11.050 11.057 1.00 46.56 103 THR A CA 1
ATOM 788 C C . THR A 1 103 ? -35.493 10.894 9.793 1.00 46.56 103 THR A C 1
ATOM 790 O O 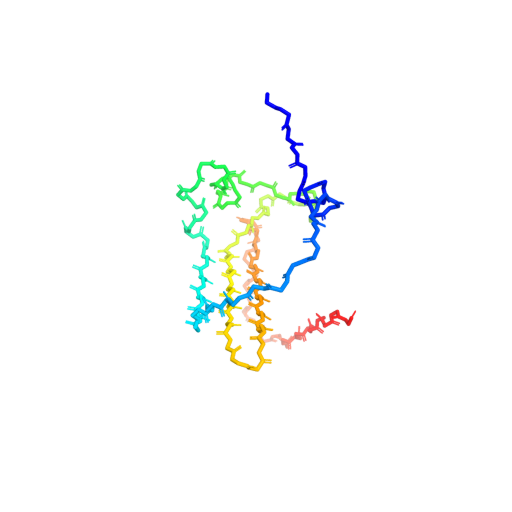. THR A 1 103 ? -34.690 9.976 9.650 1.00 46.56 103 THR A O 1
ATOM 793 N N . ASN A 1 104 ? -35.773 11.776 8.833 1.00 43.59 104 ASN A N 1
ATOM 794 C CA . ASN A 1 104 ? -35.219 11.778 7.485 1.00 43.59 104 ASN A CA 1
ATOM 795 C C . ASN A 1 104 ? -33.682 11.749 7.501 1.00 43.59 104 ASN A C 1
ATOM 797 O O . ASN A 1 104 ? -33.040 12.595 8.122 1.00 43.59 104 ASN A O 1
ATOM 801 N N . PHE A 1 105 ? -33.100 10.792 6.779 1.00 37.25 105 PHE A N 1
ATOM 802 C CA . PHE A 1 105 ? -31.656 10.643 6.620 1.00 37.25 105 PHE A CA 1
ATOM 803 C C . PHE A 1 105 ? -31.149 11.622 5.549 1.00 37.25 105 PHE A C 1
ATOM 805 O O . PHE A 1 105 ? -31.550 11.530 4.390 1.00 37.25 105 PHE A O 1
ATOM 812 N N . CYS A 1 106 ? -30.267 12.556 5.917 1.00 35.88 106 CYS A N 1
ATOM 813 C CA . CYS A 1 106 ? -29.559 13.422 4.972 1.00 35.88 106 CYS A CA 1
ATOM 814 C C . CYS A 1 106 ? -28.076 13.035 4.959 1.00 35.88 106 CYS A C 1
ATOM 816 O O . CYS A 1 106 ? -27.371 13.231 5.948 1.00 35.88 106 CYS A O 1
ATOM 818 N N . ALA A 1 107 ? -27.607 12.461 3.850 1.00 31.62 107 ALA A N 1
ATOM 819 C CA . ALA A 1 107 ? -26.198 12.159 3.638 1.00 31.62 107 ALA A CA 1
ATOM 820 C C . ALA A 1 107 ? -25.551 13.293 2.834 1.00 31.62 107 ALA A C 1
ATOM 822 O O . ALA A 1 107 ? -25.762 13.404 1.626 1.00 31.62 107 ALA A O 1
ATOM 823 N N . THR A 1 108 ? -24.740 14.122 3.491 1.00 30.72 108 THR A N 1
ATOM 824 C CA . THR A 1 108 ? -23.869 15.073 2.793 1.00 30.72 108 THR A CA 1
ATOM 825 C C . THR A 1 108 ? -22.611 14.341 2.345 1.00 30.72 108 THR A C 1
ATOM 827 O O . THR A 1 108 ? -21.747 14.002 3.152 1.00 30.72 108 THR A O 1
ATOM 830 N N . VAL A 1 109 ? -22.506 14.095 1.043 1.00 28.69 109 VAL A N 1
ATOM 831 C CA . VAL A 1 109 ? -21.272 13.640 0.402 1.00 28.69 109 VAL A CA 1
ATOM 832 C C . VAL A 1 109 ? -20.393 14.869 0.163 1.00 28.69 109 VAL A C 1
ATOM 834 O O . VAL A 1 109 ? -20.755 15.741 -0.623 1.00 28.69 109 VAL A O 1
ATOM 837 N N . VAL A 1 110 ? -19.240 14.949 0.830 1.00 30.42 110 VAL A N 1
ATOM 838 C CA . VAL A 1 110 ? -18.205 15.943 0.507 1.00 30.42 110 VAL A CA 1
ATOM 839 C C . VAL A 1 110 ? -17.199 15.283 -0.432 1.00 30.42 110 VAL A C 1
ATOM 841 O O . VAL A 1 110 ? -16.385 14.467 -0.008 1.00 30.42 110 VAL A O 1
ATOM 844 N N . ILE A 1 111 ? -17.280 15.623 -1.719 1.00 30.39 111 ILE A N 1
ATOM 845 C CA . ILE A 1 111 ? -16.231 15.335 -2.704 1.00 30.39 111 ILE A CA 1
ATOM 846 C C . ILE A 1 111 ? -15.272 16.526 -2.673 1.00 30.39 111 ILE A C 1
ATOM 848 O O . ILE A 1 111 ? -15.669 17.642 -3.005 1.00 30.39 111 ILE A O 1
ATOM 852 N N . LEU A 1 112 ? -14.030 16.296 -2.245 1.00 28.81 112 LEU A N 1
ATOM 853 C CA . LEU A 1 112 ? -12.946 17.258 -2.440 1.00 28.81 112 LEU A CA 1
ATOM 854 C C . LEU A 1 112 ? -12.444 17.110 -3.883 1.00 28.81 112 LEU A C 1
ATOM 856 O O . LEU A 1 112 ? -12.060 16.009 -4.281 1.00 28.81 112 LEU A O 1
ATOM 860 N N . TRP A 1 113 ? -12.526 18.204 -4.644 1.00 35.84 113 TRP A N 1
ATOM 861 C CA . TRP A 1 113 ? -11.937 18.360 -5.978 1.00 35.84 113 TRP A CA 1
ATOM 862 C C . TRP A 1 113 ? -10.459 18.731 -5.882 1.00 35.84 113 TRP A C 1
ATOM 864 O O . TRP A 1 113 ? -10.111 19.490 -4.947 1.00 35.84 113 TRP A O 1
#